Protein AF-A0A954IVC1-F1 (afdb_monomer_lite)

pLDDT: mean 79.48, std 12.6, range [48.91, 95.12]

Sequence (41 aa):
GDISRKRKLIEKQKAGKKRMKMVGNVEIPQKAFLAVLGSDD

Foldseek 3Di:
DCVVVVVVVVVVVVVVVVVCVVPDPDDDDPVNVVVVVDDDD

Radius of gyration: 17.49 Å; chains: 1; bounding box: 32×31×38 Å

Structure (mmCIF, N/CA/C/O backbone):
data_AF-A0A954IVC1-F1
#
_entry.id   AF-A0A954IVC1-F1
#
loop_
_atom_site.group_PDB
_atom_site.id
_atom_site.type_symbol
_atom_site.label_atom_id
_atom_site.label_alt_id
_atom_site.label_comp_id
_atom_site.label_asym_id
_atom_site.label_entity_id
_atom_site.label_seq_id
_atom_site.pdbx_PDB_ins_code
_atom_site.Cartn_x
_atom_site.Cartn_y
_atom_site.Cartn_z
_atom_site.occupancy
_atom_site.B_iso_or_equiv
_atom_site.auth_seq_id
_atom_site.auth_comp_id
_atom_site.auth_asym_id
_atom_site.auth_atom_id
_atom_site.pdbx_PDB_model_num
ATOM 1 N N . GLY A 1 1 ? 9.331 -12.929 -22.137 1.00 70.31 1 GLY A N 1
ATOM 2 C CA . GLY A 1 1 ? 10.137 -12.570 -20.960 1.00 70.31 1 GLY A CA 1
ATOM 3 C C . GLY A 1 1 ? 10.530 -11.114 -21.048 1.00 70.31 1 GLY A C 1
ATOM 4 O O . GLY A 1 1 ? 11.124 -10.729 -22.038 1.00 70.31 1 GLY A O 1
ATOM 5 N N . ASP A 1 2 ? 10.172 -10.318 -20.042 1.00 83.25 2 ASP A N 1
ATOM 6 C CA . ASP A 1 2 ? 10.718 -8.970 -19.835 1.00 83.25 2 ASP A CA 1
ATOM 7 C C . ASP A 1 2 ? 10.787 -8.706 -18.322 1.00 83.25 2 ASP A C 1
ATOM 9 O O . ASP A 1 2 ? 9.872 -8.170 -17.688 1.00 83.25 2 ASP A O 1
ATOM 13 N N . ILE A 1 3 ? 11.871 -9.195 -17.722 1.00 87.50 3 ILE A N 1
ATOM 14 C CA . ILE A 1 3 ? 12.135 -9.082 -16.282 1.00 87.50 3 ILE A CA 1
ATOM 15 C C . ILE A 1 3 ? 12.357 -7.613 -15.898 1.00 87.50 3 ILE A C 1
ATOM 17 O O . ILE A 1 3 ? 11.962 -7.196 -14.808 1.00 87.50 3 ILE A O 1
ATOM 21 N N . SER A 1 4 ? 12.927 -6.818 -16.807 1.00 90.44 4 SER A N 1
ATOM 22 C CA . SER A 1 4 ? 13.161 -5.387 -16.608 1.00 90.44 4 SER A CA 1
ATOM 23 C C . SER A 1 4 ? 11.838 -4.632 -16.443 1.00 90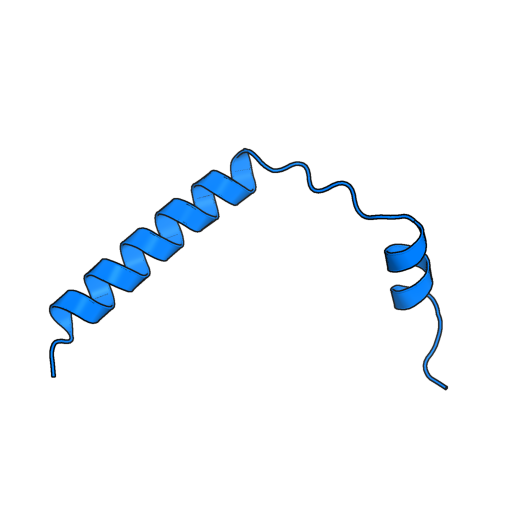.44 4 SER A C 1
ATOM 25 O O . SER A 1 4 ? 11.637 -3.916 -15.456 1.00 90.44 4 SER A O 1
ATOM 27 N N . ARG A 1 5 ? 10.864 -4.886 -17.327 1.00 92.56 5 ARG A N 1
ATOM 28 C CA . ARG A 1 5 ? 9.512 -4.314 -17.242 1.00 92.56 5 ARG A CA 1
ATOM 29 C C . ARG A 1 5 ? 8.774 -4.765 -15.987 1.00 92.56 5 ARG A C 1
ATOM 31 O O . ARG A 1 5 ? 8.165 -3.927 -15.324 1.00 92.56 5 ARG A O 1
ATOM 38 N N . LYS A 1 6 ? 8.876 -6.049 -15.614 1.00 93.69 6 LYS A N 1
ATOM 39 C CA . LYS A 1 6 ? 8.275 -6.572 -14.372 1.00 93.69 6 LYS A CA 1
ATOM 40 C C . LYS A 1 6 ? 8.836 -5.866 -13.132 1.00 93.69 6 LYS A C 1
ATOM 42 O O . LYS A 1 6 ? 8.060 -5.429 -12.288 1.00 93.69 6 LYS A O 1
ATOM 47 N N . ARG A 1 7 ? 10.160 -5.688 -13.038 1.00 93.56 7 ARG A N 1
ATOM 48 C CA . ARG A 1 7 ? 10.799 -4.951 -11.929 1.00 93.56 7 ARG A CA 1
ATOM 49 C C . ARG A 1 7 ? 10.346 -3.490 -11.890 1.00 93.56 7 ARG A C 1
ATOM 51 O O . ARG A 1 7 ? 9.925 -3.019 -10.839 1.00 93.56 7 ARG A O 1
ATOM 58 N N . LYS A 1 8 ? 10.330 -2.803 -13.037 1.00 94.38 8 LYS A N 1
ATOM 59 C CA . LYS A 1 8 ? 9.868 -1.405 -13.143 1.00 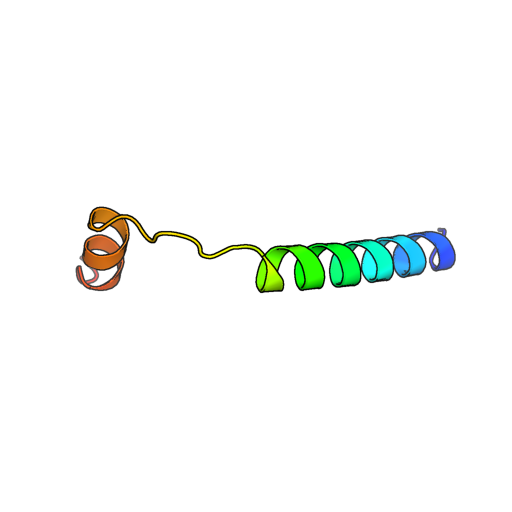94.38 8 LYS A CA 1
ATOM 60 C C . LYS A 1 8 ? 8.408 -1.232 -12.702 1.00 94.38 8 LYS A C 1
ATOM 62 O O . LYS A 1 8 ? 8.077 -0.238 -12.061 1.00 94.38 8 LYS A O 1
ATOM 67 N N . LEU A 1 9 ? 7.542 -2.192 -13.026 1.00 94.38 9 LEU A N 1
ATOM 68 C CA . LEU A 1 9 ? 6.143 -2.213 -12.584 1.00 94.38 9 LEU A CA 1
ATOM 69 C C . LEU A 1 9 ? 6.022 -2.400 -11.067 1.00 94.38 9 LEU A C 1
ATOM 71 O O . LEU A 1 9 ? 5.302 -1.640 -10.424 1.00 94.38 9 LEU A O 1
ATOM 75 N N . ILE A 1 10 ? 6.755 -3.358 -10.494 1.00 92.19 10 ILE A N 1
ATOM 76 C CA . ILE A 1 10 ? 6.733 -3.635 -9.049 1.00 92.19 10 ILE A CA 1
ATOM 77 C C . ILE A 1 10 ? 7.219 -2.420 -8.249 1.00 92.19 10 ILE A C 1
ATOM 79 O O . ILE A 1 10 ? 6.590 -2.047 -7.262 1.00 92.19 10 ILE A O 1
ATOM 83 N N . GLU A 1 11 ? 8.289 -1.757 -8.689 1.00 94.25 11 GLU A N 1
ATOM 84 C CA . GLU A 1 11 ? 8.806 -0.565 -8.007 1.00 94.25 11 GLU A CA 1
ATOM 85 C C . GLU A 1 11 ? 7.820 0.614 -8.069 1.00 94.25 11 GLU A C 1
ATOM 87 O O . GLU A 1 11 ? 7.574 1.273 -7.056 1.00 94.25 11 GLU A O 1
ATOM 92 N N . LYS A 1 12 ? 7.144 0.821 -9.210 1.00 95.12 12 LYS A N 1
ATOM 93 C CA . LYS A 1 12 ? 6.059 1.813 -9.318 1.00 95.12 12 LYS A CA 1
ATOM 94 C C . LYS A 1 12 ? 4.882 1.494 -8.394 1.00 95.12 12 LYS A C 1
ATOM 96 O O . LYS A 1 12 ? 4.361 2.398 -7.742 1.00 95.12 12 LYS A O 1
ATOM 101 N N . GLN A 1 13 ? 4.476 0.227 -8.310 1.00 93.62 13 GLN A N 1
ATOM 102 C CA . GLN A 1 13 ? 3.392 -0.206 -7.424 1.00 93.62 13 GLN A CA 1
ATOM 103 C C . GLN A 1 13 ? 3.748 -0.000 -5.949 1.00 93.62 13 GLN A C 1
ATOM 105 O O . GLN A 1 13 ? 2.932 0.529 -5.195 1.00 93.62 13 GLN A O 1
ATOM 110 N N . LYS A 1 14 ? 4.972 -0.353 -5.535 1.00 93.06 14 LYS A N 1
ATOM 111 C CA . LYS A 1 14 ? 5.456 -0.123 -4.165 1.00 93.06 14 LYS A CA 1
ATOM 112 C C . LYS A 1 14 ? 5.439 1.361 -3.804 1.00 93.06 14 LYS A C 1
ATOM 114 O O . LYS A 1 14 ? 4.923 1.721 -2.747 1.00 93.06 14 LYS A O 1
ATOM 119 N N . ALA A 1 15 ? 5.954 2.221 -4.683 1.00 92.62 15 ALA A N 1
ATOM 120 C CA . ALA A 1 15 ? 5.966 3.666 -4.467 1.00 92.62 15 ALA A CA 1
ATOM 121 C C . ALA A 1 15 ? 4.544 4.248 -4.379 1.00 92.62 15 ALA A C 1
ATOM 123 O O . ALA A 1 15 ? 4.241 5.006 -3.455 1.00 92.62 15 ALA A O 1
ATOM 124 N N . GLY A 1 16 ? 3.650 3.834 -5.285 1.00 91.75 16 GLY A N 1
ATOM 125 C CA . GLY A 1 16 ? 2.239 4.224 -5.266 1.00 91.75 16 GLY A CA 1
ATOM 126 C C . GLY A 1 16 ? 1.533 3.792 -3.979 1.00 91.75 16 GLY A C 1
ATOM 127 O O . GLY A 1 16 ? 0.897 4.612 -3.322 1.00 91.75 16 GLY A O 1
ATOM 128 N N . LYS A 1 17 ? 1.725 2.539 -3.553 1.00 90.25 17 LYS A N 1
ATOM 129 C CA . LYS A 1 17 ? 1.134 1.998 -2.320 1.00 90.25 17 LYS A CA 1
ATOM 130 C C . LYS A 1 17 ? 1.674 2.687 -1.064 1.00 90.25 17 LYS A C 1
ATOM 132 O O . LYS A 1 17 ? 0.905 2.961 -0.147 1.00 90.25 17 LYS A O 1
ATOM 137 N N . LYS A 1 18 ? 2.968 3.031 -1.029 1.00 87.94 18 LYS A N 1
ATOM 138 C CA . LYS A 1 18 ? 3.567 3.816 0.065 1.00 87.94 18 LYS A CA 1
ATOM 139 C C . LYS A 1 18 ? 2.931 5.204 0.163 1.00 87.94 18 LYS A C 1
ATOM 141 O O . LYS A 1 18 ? 2.612 5.642 1.262 1.00 87.94 18 LYS A O 1
ATOM 146 N N . ARG A 1 19 ? 2.691 5.865 -0.974 1.00 87.12 19 ARG A N 1
ATOM 147 C CA . ARG A 1 19 ? 1.991 7.158 -1.020 1.00 87.12 19 ARG A CA 1
ATOM 148 C C . ARG A 1 19 ? 0.543 7.041 -0.544 1.00 87.12 19 ARG A C 1
ATOM 1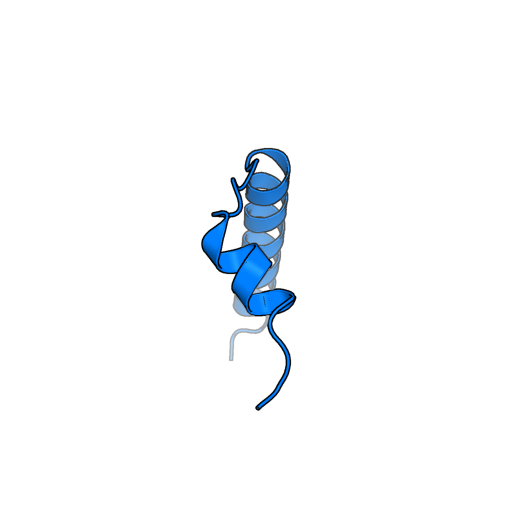50 O O . ARG A 1 19 ? 0.129 7.844 0.280 1.00 87.12 19 ARG A O 1
ATOM 157 N N . MET A 1 20 ? -0.191 6.022 -0.993 1.00 85.38 20 MET A N 1
ATOM 158 C CA . MET A 1 20 ? -1.569 5.779 -0.541 1.00 85.38 20 MET A CA 1
ATOM 159 C C . MET A 1 20 ? -1.641 5.502 0.967 1.00 85.38 20 MET A C 1
ATOM 161 O O . MET A 1 20 ? -2.530 6.021 1.628 1.00 85.38 20 MET A O 1
ATOM 165 N N . LYS A 1 21 ? -0.672 4.765 1.530 1.00 81.12 21 LYS A N 1
ATOM 166 C CA . LYS A 1 21 ? -0.591 4.502 2.978 1.00 81.12 21 LYS A CA 1
ATOM 167 C C . LYS A 1 21 ? -0.360 5.771 3.811 1.00 81.12 21 LYS A C 1
ATOM 169 O O . LYS A 1 21 ? -0.861 5.844 4.921 1.00 81.12 21 LYS A O 1
ATOM 174 N N . MET A 1 22 ? 0.403 6.743 3.303 1.00 77.56 22 MET A N 1
ATOM 175 C CA . MET A 1 22 ? 0.652 8.009 4.015 1.00 77.56 22 MET A CA 1
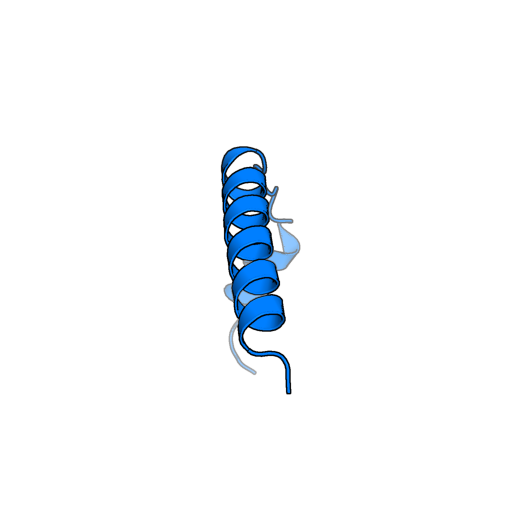ATOM 176 C C . MET A 1 22 ? -0.551 8.960 3.987 1.00 77.56 22 MET A C 1
ATOM 178 O O . MET A 1 22 ? -0.669 9.804 4.864 1.00 77.56 22 MET A O 1
ATOM 182 N N . VAL A 1 23 ? -1.410 8.849 2.972 1.00 75.94 23 VAL A N 1
ATOM 183 C CA . VAL A 1 23 ? -2.564 9.743 2.779 1.00 75.94 23 VAL A CA 1
ATOM 184 C C . VAL A 1 23 ? -3.851 9.148 3.359 1.00 75.94 23 VAL A C 1
ATOM 186 O O . VAL A 1 23 ? -4.727 9.885 3.797 1.00 75.94 23 VAL A O 1
ATOM 189 N N . GLY A 1 24 ? -3.992 7.822 3.354 1.00 71.38 24 GLY A N 1
ATOM 190 C CA . GLY A 1 24 ? -5.230 7.157 3.740 1.00 71.38 24 GLY A CA 1
ATOM 191 C C . GLY A 1 24 ? -5.343 6.934 5.242 1.00 71.38 24 GLY A C 1
ATOM 192 O O . GLY A 1 24 ? -4.777 5.973 5.759 1.00 71.38 24 GLY A O 1
ATOM 193 N N . ASN A 1 25 ? -6.153 7.747 5.917 1.00 68.88 25 ASN A N 1
ATOM 194 C CA . ASN A 1 25 ? -6.839 7.299 7.123 1.00 68.88 25 ASN A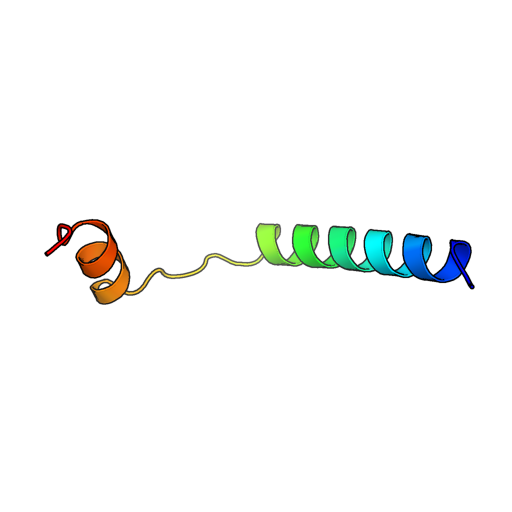 CA 1
ATOM 195 C C . ASN A 1 25 ? -8.027 6.450 6.649 1.00 68.88 25 ASN A C 1
ATOM 197 O O . ASN A 1 25 ? -9.001 6.979 6.120 1.00 68.88 25 ASN A O 1
ATOM 201 N N . VAL A 1 26 ? -7.901 5.125 6.719 1.00 69.62 26 VAL A N 1
ATOM 202 C CA . VAL A 1 26 ? -9.008 4.228 6.374 1.00 69.62 26 VAL A CA 1
ATOM 203 C C . VAL A 1 26 ? -9.889 4.123 7.608 1.00 69.62 26 VAL A C 1
ATOM 205 O O . VAL A 1 26 ? -9.494 3.512 8.598 1.00 69.62 26 VAL A O 1
ATOM 208 N N . GLU A 1 27 ? -11.065 4.741 7.560 1.00 70.75 27 GLU A N 1
ATOM 209 C CA . GLU A 1 27 ? -12.091 4.538 8.577 1.00 70.75 27 GLU A CA 1
ATOM 210 C C . GLU A 1 27 ? -12.556 3.084 8.509 1.00 70.75 27 GLU A C 1
ATOM 212 O O . GLU A 1 27 ? -13.141 2.633 7.523 1.00 70.75 27 GLU A O 1
ATOM 217 N N . ILE A 1 28 ? -12.226 2.319 9.546 1.00 72.75 28 ILE A N 1
ATOM 218 C CA . ILE A 1 28 ? -12.639 0.925 9.645 1.00 72.75 28 ILE A CA 1
ATOM 219 C C . ILE A 1 28 ? -14.103 0.925 10.106 1.00 72.75 28 ILE A C 1
ATOM 221 O O . ILE A 1 28 ? -14.399 1.437 11.189 1.00 72.75 28 ILE A O 1
ATOM 225 N N . PRO A 1 29 ? -15.038 0.363 9.319 1.00 79.62 29 PRO A N 1
ATOM 226 C CA . PRO A 1 29 ? -16.438 0.335 9.709 1.00 79.62 29 PRO A CA 1
ATOM 227 C C . PRO A 1 29 ? -16.620 -0.528 10.964 1.00 79.62 29 PRO A C 1
ATOM 229 O O . PRO A 1 29 ? -16.056 -1.617 11.066 1.00 79.62 29 PRO A O 1
ATOM 232 N N . GLN A 1 30 ? -17.465 -0.085 11.900 1.00 70.94 30 GLN A N 1
ATOM 233 C CA . GLN A 1 30 ? -17.706 -0.761 13.187 1.00 70.94 30 GLN A CA 1
ATOM 234 C C . GLN A 1 30 ? -18.103 -2.241 13.033 1.00 70.94 30 GLN A C 1
ATOM 236 O O . GLN A 1 30 ? -17.709 -3.088 13.831 1.00 70.94 30 GLN A O 1
ATOM 241 N N . LYS A 1 31 ? -18.817 -2.575 11.952 1.00 70.50 31 LYS A N 1
ATOM 242 C CA . LYS A 1 31 ? -19.201 -3.953 11.612 1.00 70.50 31 LYS A CA 1
ATOM 243 C C . LYS A 1 31 ? -18.000 -4.854 11.288 1.00 70.50 31 LYS A C 1
ATOM 245 O O . LYS A 1 31 ? -18.045 -6.039 11.591 1.00 70.50 31 LYS A O 1
ATOM 250 N N . ALA A 1 32 ? -16.927 -4.309 10.710 1.00 71.44 32 ALA A N 1
ATOM 251 C CA . ALA A 1 32 ? -15.720 -5.071 10.391 1.00 71.44 32 ALA A CA 1
ATOM 252 C C . ALA A 1 32 ? -14.883 -5.389 11.641 1.00 71.44 32 ALA A C 1
ATOM 254 O O . ALA A 1 32 ? -14.283 -6.454 11.705 1.00 71.44 32 ALA A O 1
ATOM 255 N N . PHE A 1 33 ? -14.889 -4.520 12.659 1.00 68.94 33 PHE A N 1
ATOM 256 C CA . PHE A 1 33 ? -14.258 -4.829 13.949 1.00 68.94 33 PHE A CA 1
ATOM 257 C C . PHE A 1 33 ? -14.966 -5.974 14.675 1.00 68.94 33 PHE A C 1
ATOM 259 O O . PHE A 1 33 ? -14.312 -6.871 15.201 1.00 68.94 33 PHE A O 1
ATOM 266 N N . LEU A 1 34 ? -16.300 -5.962 14.664 1.00 74.00 34 LEU A N 1
ATOM 267 C CA . LEU A 1 34 ? -17.109 -7.010 15.285 1.00 74.00 34 LEU A CA 1
ATOM 268 C C . LEU A 1 34 ? -16.961 -8.361 14.571 1.00 74.00 34 LEU A C 1
ATOM 270 O O . LEU A 1 34 ? -17.027 -9.385 15.231 1.00 74.00 34 LEU A O 1
ATOM 274 N N . ALA A 1 35 ? -16.702 -8.373 13.259 1.00 72.88 35 ALA A N 1
ATOM 275 C CA . ALA A 1 35 ? -16.449 -9.600 12.499 1.00 72.88 35 ALA A CA 1
ATOM 276 C C . ALA A 1 35 ? -15.066 -10.226 12.769 1.00 72.88 35 ALA A C 1
ATOM 278 O O . ALA A 1 35 ? -14.900 -11.421 12.581 1.00 72.88 35 ALA A O 1
ATOM 279 N N . VAL A 1 36 ? -14.075 -9.436 13.198 1.00 71.00 36 VAL A N 1
ATOM 280 C CA . VAL A 1 36 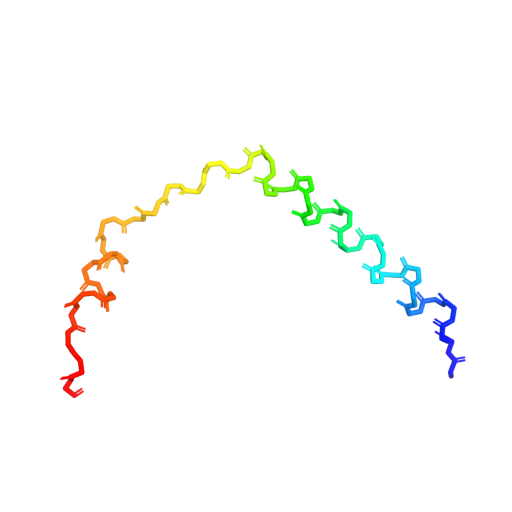? -12.744 -9.947 13.587 1.00 71.00 36 VAL A CA 1
ATOM 281 C C . VAL A 1 36 ? -12.731 -10.422 15.044 1.00 71.00 36 VAL A C 1
ATOM 283 O O . VAL A 1 36 ? -11.972 -11.319 15.391 1.00 71.00 36 VAL A O 1
ATOM 286 N N . LEU A 1 37 ? -13.559 -9.814 15.899 1.00 70.75 37 LEU A N 1
ATOM 287 C CA . LEU A 1 37 ? -13.726 -10.204 17.305 1.00 70.75 37 LEU A CA 1
ATOM 288 C C . LEU A 1 37 ? -14.822 -11.266 17.515 1.00 70.75 37 LEU A C 1
ATOM 290 O O . LEU A 1 37 ? -14.927 -11.817 18.608 1.00 70.75 37 LEU A O 1
ATOM 294 N N . GLY A 1 38 ? -15.633 -11.540 16.491 1.00 61.66 38 GLY A N 1
ATOM 295 C CA . GLY A 1 38 ? -16.624 -12.608 16.460 1.00 61.66 38 GLY A CA 1
ATOM 296 C C . GLY A 1 38 ? -15.956 -13.922 16.081 1.00 61.66 38 GLY A C 1
ATOM 297 O O . GLY A 1 38 ? -15.617 -14.128 14.922 1.00 61.66 38 GLY A O 1
ATOM 298 N N . SER A 1 39 ? -15.741 -14.736 17.106 1.00 55.50 39 SER A N 1
ATOM 299 C CA . SER A 1 39 ? -15.312 -16.132 17.122 1.00 55.50 39 SER A CA 1
ATOM 300 C C . SER A 1 39 ? -15.680 -16.963 15.892 1.00 55.50 39 SER A C 1
ATOM 302 O O . SER A 1 39 ? -16.817 -16.915 15.424 1.00 55.50 39 SER A O 1
ATOM 304 N N . ASP A 1 40 ? -14.710 -17.781 15.476 1.00 51.19 40 ASP A N 1
ATOM 305 C CA . ASP A 1 40 ? -14.931 -19.073 14.832 1.00 51.19 40 ASP A CA 1
ATOM 306 C C . ASP A 1 40 ? -16.177 -19.768 15.419 1.00 51.19 40 ASP A C 1
ATOM 308 O O . ASP A 1 40 ? -16.202 -20.092 16.609 1.00 51.19 40 ASP A O 1
ATOM 312 N N . ASP A 1 41 ? -17.181 -19.978 14.571 1.00 48.91 41 ASP A N 1
ATOM 313 C CA . ASP A 1 41 ? -18.082 -21.135 14.593 1.00 48.91 41 ASP A CA 1
ATOM 314 C C . ASP A 1 41 ? -17.994 -21.795 13.207 1.00 48.91 41 ASP A C 1
ATOM 316 O O . ASP A 1 41 ? -18.028 -21.048 12.193 1.00 48.91 41 ASP A O 1
#

Secondary structure (DSSP, 8-state):
--HHHHHHHHHHHHHHHHHHHHH------HHHHHHHHS---